Protein AF-A0A2N2FSI3-F1 (afdb_monomer_lite)

Sequence (183 aa):
MKKINFVIAFLVVFGLVVGASFSQAADLDGTWNLKVTSPMGSGTPVFKLKQAGNKLSGDYKGTFGEAPVKGSVDGNSFTMKIPQSGQWIVYTGTFAGNTMKGTIDFAGQGNGDFTGTRAAGKAEKSAVKAEKAADKAEKSEVKAEEAAVKAEKSAVKAEKAAAKKKVKKSTKKTVKKAVKKVE

Foldseek 3Di:
DDDDDDDDPDDDPPPPPPPPPPPVQQFPAAKKWKWKDDPVDIWTKMWHWDDDPQWIWTWIDIPQGIFIKTKGDDRQKIWIWTDHPNATWIWIWGDDRFKIWTKIDPRPPGIIIMIMGGPDVPVCCVVVVVVVVVVVVVVVVVVVVVVVVVVVVVVVVVVVVVVVVVVVVVVVVVVVVVVVVVD

pLDDT: mean 71.43, std 21.81, range [34.75, 96.75]

Radius of gyration: 38.62 Å; chains: 1; bounding box: 83×33×152 Å

Secondary structure (DSSP, 8-state):
-----------------------------EEEEEEEEETTEEE--EEEEEEETTEEEEEEEETTEEEEEEEEEETTEEEEEEEETTEEEEEEEEEETTEEEEEEE-TTS-EEEEEEEE--TTHHHHHHHHHHHHHHHHHHHHHHHHHHHHHHHHHHHHHHHHHHHHHHHHHHHHHHHHHTT--

Structure (mmCIF, N/CA/C/O backbone):
data_AF-A0A2N2FSI3-F1
#
_entry.id   AF-A0A2N2FSI3-F1
#
loop_
_atom_site.group_PDB
_atom_site.id
_atom_site.type_symbol
_atom_site.label_atom_id
_atom_site.label_alt_id
_atom_site.label_comp_id
_atom_site.label_asym_id
_atom_site.label_entity_id
_atom_site.label_seq_id
_atom_site.pdbx_PDB_ins_code
_atom_site.Cartn_x
_atom_site.Cartn_y
_atom_site.Cartn_z
_atom_site.occupancy
_atom_site.B_iso_or_equiv
_atom_site.auth_seq_id
_atom_site.auth_comp_id
_atom_site.auth_asym_id
_atom_site.auth_atom_id
_atom_site.pdbx_PDB_model_num
ATOM 1 N N . MET A 1 1 ? -55.822 3.163 58.819 1.00 47.25 1 MET A N 1
ATOM 2 C CA . MET A 1 1 ? -56.142 4.255 57.872 1.00 47.25 1 MET A CA 1
ATOM 3 C C . MET A 1 1 ? -55.315 5.486 58.213 1.00 47.25 1 MET A C 1
ATOM 5 O O . MET A 1 1 ? -55.519 6.023 59.292 1.00 47.25 1 MET A O 1
ATOM 9 N N . LYS A 1 2 ? -54.391 5.893 57.331 1.00 36.12 2 LYS A N 1
ATOM 10 C CA . LYS A 1 2 ? -53.897 7.273 57.137 1.00 36.12 2 LYS A CA 1
ATOM 11 C C . LYS A 1 2 ? -52.931 7.247 55.948 1.00 36.12 2 LYS A C 1
ATOM 13 O O . LYS A 1 2 ? -51.817 6.751 56.050 1.00 36.12 2 LYS A O 1
ATOM 18 N N . LYS A 1 3 ? -53.452 7.655 54.789 1.00 43.12 3 LYS A N 1
ATOM 19 C CA . LYS A 1 3 ? -52.749 7.738 53.506 1.00 43.12 3 LYS A CA 1
ATOM 20 C C . LYS A 1 3 ? -51.873 8.988 53.551 1.00 43.12 3 LYS A C 1
ATOM 22 O O . LYS A 1 3 ? -52.405 10.068 53.789 1.00 43.12 3 LYS A O 1
ATOM 27 N N . ILE A 1 4 ? -50.569 8.846 53.346 1.00 59.53 4 ILE A N 1
ATOM 28 C CA . ILE A 1 4 ? -49.658 9.983 53.193 1.00 59.53 4 ILE A CA 1
ATOM 29 C C . ILE A 1 4 ? -49.249 10.003 51.724 1.00 59.53 4 ILE A C 1
ATOM 31 O O . ILE A 1 4 ? -48.325 9.313 51.305 1.00 59.53 4 ILE A O 1
ATOM 35 N N . ASN A 1 5 ? -50.010 10.761 50.937 1.00 39.25 5 ASN A N 1
ATOM 36 C CA . ASN A 1 5 ? -49.613 11.178 49.602 1.00 39.25 5 ASN A CA 1
ATOM 37 C C . ASN A 1 5 ? -48.655 12.359 49.778 1.00 39.25 5 ASN A C 1
ATOM 39 O O . ASN A 1 5 ? -49.110 13.453 50.111 1.00 39.25 5 ASN A O 1
ATOM 43 N N . PHE A 1 6 ? -47.356 12.150 49.555 1.00 43.88 6 PHE A N 1
ATOM 44 C CA . PHE A 1 6 ? -46.414 13.252 49.388 1.00 43.88 6 PHE A CA 1
ATOM 45 C C . PHE A 1 6 ? -45.809 13.213 47.988 1.00 43.88 6 PHE A C 1
ATOM 47 O O . PHE A 1 6 ? -45.199 12.240 47.551 1.00 43.88 6 PHE A O 1
ATOM 54 N N . VAL A 1 7 ? -46.076 14.305 47.291 1.00 43.72 7 VAL A N 1
ATOM 55 C CA . VAL A 1 7 ? -45.634 14.690 45.962 1.00 43.72 7 VAL A CA 1
ATOM 56 C C . VAL A 1 7 ? -44.105 14.752 45.916 1.00 43.72 7 VAL A C 1
ATOM 58 O O . VAL A 1 7 ? -43.511 15.593 46.580 1.00 43.72 7 VAL A O 1
ATOM 61 N N . ILE A 1 8 ? -43.476 13.911 45.091 1.00 44.78 8 ILE A N 1
ATOM 62 C CA . ILE A 1 8 ? -42.146 14.161 44.506 1.00 44.78 8 ILE A CA 1
ATOM 63 C C . ILE A 1 8 ? -42.241 13.784 43.026 1.00 44.78 8 ILE A C 1
ATOM 65 O O . ILE A 1 8 ? -41.781 12.742 42.570 1.00 44.78 8 ILE A O 1
ATOM 69 N N . ALA A 1 9 ? -42.933 14.632 42.272 1.00 46.50 9 ALA A N 1
ATOM 70 C CA . ALA A 1 9 ? -42.940 14.597 40.820 1.00 46.50 9 ALA A CA 1
ATOM 71 C C . ALA A 1 9 ? -41.795 15.485 40.316 1.00 46.50 9 ALA A C 1
ATOM 73 O O . ALA A 1 9 ? -42.052 16.610 39.920 1.00 46.50 9 ALA A O 1
ATOM 74 N N . PHE A 1 10 ? -40.541 15.027 40.407 1.00 46.59 10 PHE A N 1
ATOM 75 C CA . PHE A 1 10 ? -39.398 15.617 39.687 1.00 46.59 10 PHE A CA 1
ATOM 76 C C . PHE A 1 10 ? -38.175 14.682 39.774 1.00 46.59 10 PHE A C 1
ATOM 78 O O . PHE A 1 10 ? -37.238 14.912 40.531 1.00 46.59 10 PHE A O 1
ATOM 85 N N . LEU A 1 11 ? -38.186 13.583 39.015 1.00 42.44 11 LEU A N 1
ATOM 86 C CA . LEU A 1 11 ? -36.997 12.749 38.801 1.00 42.44 11 LEU A CA 1
ATOM 87 C C . LEU A 1 11 ? -36.893 12.386 37.319 1.00 42.44 11 LEU A C 1
ATOM 89 O O . LEU A 1 11 ? -37.408 11.375 36.857 1.00 42.44 11 LEU A O 1
ATOM 93 N N . VAL A 1 12 ? -36.281 13.318 36.585 1.00 51.31 12 VAL A N 1
ATOM 94 C CA . VAL A 1 12 ? -35.337 13.101 35.480 1.00 51.31 12 VAL A CA 1
ATOM 95 C C . VAL A 1 12 ? -35.466 11.733 34.796 1.00 51.31 12 VAL A C 1
ATOM 97 O O . VAL A 1 12 ? -34.644 10.843 34.988 1.00 51.31 12 VAL A O 1
ATOM 100 N N . VAL A 1 13 ? -36.453 11.585 33.912 1.00 49.34 13 VAL A N 1
ATOM 101 C CA . VAL A 1 13 ? -36.335 10.640 32.794 1.00 49.34 13 VAL A CA 1
ATOM 102 C C . VAL A 1 13 ? -35.634 11.401 31.675 1.00 49.34 13 VAL A C 1
ATOM 104 O O . VAL A 1 13 ? -36.242 11.854 30.708 1.00 49.34 13 VAL A O 1
ATOM 107 N N . PHE A 1 14 ? -34.326 11.603 31.854 1.00 52.00 14 PHE A N 1
ATOM 108 C CA . PHE A 1 14 ? -33.420 11.923 30.756 1.00 52.00 14 PHE A CA 1
ATOM 109 C C . PHE A 1 14 ? -33.307 10.637 29.939 1.00 52.00 14 PHE A C 1
ATOM 111 O O . PHE A 1 14 ? -32.436 9.800 30.169 1.00 52.00 14 PHE A O 1
ATOM 118 N N . GLY A 1 15 ? -34.313 10.428 29.087 1.00 48.88 15 GLY A N 1
ATOM 119 C CA . GLY A 1 15 ? -34.381 9.322 28.151 1.00 48.88 15 GLY A CA 1
ATOM 120 C C . GLY A 1 15 ? -33.101 9.320 27.341 1.00 48.88 15 GLY A C 1
ATOM 121 O O . GLY A 1 15 ? -32.855 10.220 26.543 1.00 48.88 15 GLY A O 1
ATOM 122 N N . LEU A 1 16 ? -32.282 8.321 27.640 1.00 50.41 16 LEU A N 1
ATOM 123 C CA . LEU A 1 16 ? -31.029 7.974 27.011 1.00 50.41 16 LEU A CA 1
ATOM 124 C C . LEU A 1 16 ? -31.256 7.946 25.495 1.00 50.41 16 LEU A C 1
ATOM 126 O O . LEU A 1 16 ? -31.737 6.959 24.940 1.00 50.41 16 LEU A O 1
ATOM 130 N N . VAL A 1 17 ? -30.945 9.059 24.826 1.00 45.38 17 VAL A N 1
ATOM 131 C CA . VAL A 1 17 ? -30.711 9.070 23.386 1.00 45.38 17 VAL A CA 1
ATOM 132 C C . VAL A 1 17 ? -29.487 8.190 23.209 1.00 45.38 17 VAL A C 1
ATOM 134 O O . VAL A 1 17 ? -28.353 8.630 23.395 1.00 45.38 17 VAL A O 1
ATOM 137 N N . VAL A 1 18 ? -29.727 6.909 22.918 1.00 56.06 18 VAL A N 1
ATOM 138 C CA . VAL A 1 18 ? -28.730 6.041 22.305 1.00 56.06 18 VAL A CA 1
ATOM 139 C C . VAL A 1 18 ? -28.456 6.705 20.968 1.00 56.06 18 VAL A C 1
ATOM 141 O O . VAL A 1 18 ? -29.147 6.468 19.979 1.00 56.06 18 VAL A O 1
ATOM 144 N N . GLY A 1 19 ? -27.487 7.617 20.959 1.00 49.97 19 GLY A N 1
ATOM 145 C CA . GLY A 1 19 ? -26.817 8.004 19.742 1.00 49.97 19 GLY A CA 1
ATOM 146 C C . GLY A 1 19 ? -26.240 6.715 19.196 1.00 49.97 19 GLY A C 1
ATOM 147 O O . GLY A 1 19 ? -25.202 6.251 19.663 1.00 49.97 19 GLY A O 1
ATOM 148 N N . ALA A 1 20 ? -26.946 6.102 18.248 1.00 46.56 20 ALA A N 1
ATOM 149 C CA . ALA A 1 20 ? -26.313 5.233 17.289 1.00 46.56 20 ALA A CA 1
ATOM 150 C C . ALA A 1 20 ? -25.269 6.121 16.622 1.00 46.56 20 ALA A C 1
ATOM 152 O O . ALA A 1 20 ? -25.564 6.874 15.693 1.00 46.56 20 ALA A O 1
ATOM 153 N N . SER A 1 21 ? -24.057 6.104 17.172 1.00 43.19 21 SER A N 1
ATOM 154 C CA . SER A 1 21 ? -22.876 6.481 16.438 1.00 43.19 21 SER A CA 1
ATOM 155 C C . SER A 1 21 ? -22.918 5.569 15.229 1.00 43.19 21 SER A C 1
ATOM 157 O O . SER A 1 21 ? -22.522 4.406 15.300 1.00 43.19 21 SER A O 1
ATOM 159 N N . PHE A 1 22 ? -23.453 6.080 14.122 1.00 39.47 22 PHE A N 1
ATOM 160 C CA . PHE A 1 22 ? -23.021 5.659 12.811 1.00 39.47 22 PHE A CA 1
ATOM 161 C C . PHE A 1 22 ? -21.534 5.987 12.808 1.00 39.47 22 PHE A C 1
ATOM 163 O O . PHE A 1 22 ? -21.102 7.058 12.385 1.00 39.47 22 PHE A O 1
ATOM 170 N N . SER A 1 23 ? -20.752 5.078 13.392 1.00 41.88 23 SER A N 1
ATOM 171 C CA . SER A 1 23 ? -19.374 4.893 13.024 1.00 41.88 23 SER A CA 1
ATOM 172 C C . SER A 1 23 ? -19.510 4.623 11.543 1.00 41.88 23 SER A C 1
ATOM 174 O O . SER A 1 23 ? -19.946 3.542 11.146 1.00 41.88 23 SER A O 1
ATOM 176 N N . GLN A 1 24 ? -19.341 5.672 10.735 1.00 47.22 24 GLN A N 1
ATOM 177 C CA . GLN A 1 24 ? -19.065 5.509 9.326 1.00 47.22 24 GLN A CA 1
ATOM 178 C C . GLN A 1 24 ? -17.866 4.590 9.363 1.00 47.22 24 GLN A C 1
ATOM 180 O O . GLN A 1 24 ? -16.784 5.035 9.756 1.00 47.22 24 GLN A O 1
ATOM 185 N N . ALA A 1 25 ? -18.117 3.293 9.165 1.00 50.97 25 ALA A N 1
ATOM 186 C CA . ALA A 1 25 ? -17.075 2.300 9.148 1.00 50.97 25 ALA A CA 1
ATOM 187 C C . ALA A 1 25 ? -16.080 2.884 8.167 1.00 50.97 25 ALA A C 1
ATOM 189 O O . ALA A 1 25 ? -16.431 3.203 7.032 1.00 50.97 25 ALA A O 1
ATOM 190 N N . ALA A 1 26 ? -14.908 3.247 8.673 1.00 63.28 26 ALA A N 1
ATOM 191 C CA . ALA A 1 26 ? -13.904 3.772 7.794 1.00 63.28 26 ALA A CA 1
ATOM 192 C C . ALA A 1 26 ? -13.621 2.586 6.867 1.00 63.28 26 ALA A C 1
ATOM 194 O O . ALA A 1 26 ? -13.159 1.545 7.321 1.00 63.28 26 ALA A O 1
ATOM 195 N N . ASP A 1 27 ? -14.017 2.695 5.606 1.00 79.38 27 ASP A N 1
ATOM 196 C CA . ASP A 1 27 ? -13.793 1.639 4.632 1.00 79.38 27 ASP A CA 1
ATOM 197 C C . ASP A 1 27 ? -12.460 1.913 3.938 1.00 79.38 27 ASP A C 1
ATOM 199 O O . ASP A 1 27 ? -12.189 3.027 3.469 1.00 79.38 27 ASP A O 1
ATOM 203 N N . LEU A 1 28 ? -11.612 0.891 3.858 1.00 89.88 28 LEU A N 1
ATOM 204 C CA . LEU A 1 28 ? -10.311 0.965 3.193 1.00 89.88 28 LEU A CA 1
ATOM 205 C C . LEU A 1 28 ? -10.405 0.889 1.666 1.00 89.88 28 LEU A C 1
ATOM 207 O O . LEU A 1 28 ? -9.368 0.902 1.004 1.00 89.88 28 LEU A O 1
ATOM 211 N N . ASP A 1 29 ? -11.606 0.820 1.087 1.00 90.69 29 ASP A N 1
ATOM 212 C CA . ASP A 1 29 ? -11.806 0.741 -0.360 1.00 90.69 29 ASP A CA 1
ATOM 213 C C . ASP A 1 29 ? -11.057 1.841 -1.132 1.00 90.69 29 ASP A C 1
ATOM 215 O O . ASP A 1 29 ? -10.825 2.949 -0.651 1.00 90.69 29 ASP A O 1
ATOM 219 N N . GLY A 1 30 ? -10.726 1.579 -2.388 1.00 89.75 30 GLY A N 1
ATOM 220 C CA . GLY A 1 30 ? -10.158 2.564 -3.303 1.00 89.75 30 GLY A CA 1
ATOM 221 C C . GLY A 1 30 ? -8.635 2.544 -3.386 1.00 89.75 30 GLY A C 1
ATOM 222 O O . GLY A 1 30 ? -7.965 1.601 -2.969 1.00 89.75 30 GLY A O 1
ATOM 223 N N . THR A 1 31 ? -8.094 3.585 -4.014 1.00 93.31 31 THR A N 1
ATOM 224 C CA . THR A 1 31 ? -6.673 3.655 -4.362 1.00 93.31 31 THR A CA 1
ATOM 225 C C . THR A 1 31 ? -5.899 4.437 -3.311 1.00 93.31 31 THR A C 1
ATOM 227 O O . THR A 1 31 ? -6.257 5.570 -2.984 1.00 93.31 31 THR A O 1
ATOM 230 N N . TRP A 1 32 ? -4.810 3.857 -2.825 1.00 94.25 32 TRP A N 1
ATOM 231 C CA . TRP A 1 32 ? -3.957 4.411 -1.787 1.00 94.25 32 TRP A CA 1
ATOM 232 C C . TRP A 1 32 ? -2.525 4.549 -2.279 1.00 94.25 32 TRP A C 1
ATOM 234 O O . TRP A 1 32 ? -1.932 3.587 -2.763 1.00 94.25 32 TRP A O 1
ATOM 244 N N . ASN A 1 33 ? -1.966 5.743 -2.113 1.00 94.00 33 ASN A N 1
ATOM 245 C CA . ASN A 1 33 ? -0.566 6.018 -2.395 1.00 94.00 33 ASN A CA 1
ATOM 246 C C . ASN A 1 33 ? 0.191 5.996 -1.075 1.00 94.00 33 ASN A C 1
ATOM 248 O O . ASN A 1 33 ? -0.080 6.818 -0.196 1.00 94.00 33 ASN A O 1
ATOM 252 N N . LEU A 1 34 ? 1.111 5.050 -0.926 1.00 94.19 34 LEU A N 1
ATOM 253 C CA . LEU A 1 34 ? 1.925 4.911 0.271 1.00 94.19 34 LEU A CA 1
ATOM 254 C C . LEU A 1 34 ? 3.325 5.468 0.025 1.00 94.19 34 LEU A C 1
ATOM 256 O O . LEU A 1 34 ? 3.848 5.440 -1.085 1.00 94.19 34 LEU A O 1
ATOM 260 N N . LYS A 1 35 ? 3.943 5.952 1.095 1.00 93.75 35 LYS A N 1
ATOM 261 C CA . LYS A 1 35 ? 5.357 6.284 1.202 1.00 93.75 35 LYS A CA 1
ATOM 262 C C . LYS A 1 35 ? 5.954 5.381 2.266 1.00 93.75 35 LYS A C 1
ATOM 264 O O . LYS A 1 35 ? 5.549 5.457 3.425 1.00 93.75 35 LYS A O 1
ATOM 269 N N . VAL A 1 36 ? 6.897 4.549 1.853 1.00 93.56 36 VAL A N 1
ATOM 270 C CA . VAL A 1 36 ? 7.612 3.589 2.691 1.00 93.56 36 VAL A CA 1
ATOM 271 C C . VAL A 1 36 ? 9.016 4.107 2.960 1.00 93.56 36 VAL A C 1
ATOM 273 O O . VAL A 1 36 ? 9.703 4.530 2.027 1.00 93.56 36 VAL A O 1
ATOM 276 N N . THR A 1 37 ? 9.449 4.022 4.212 1.00 91.06 37 THR A N 1
ATOM 277 C CA . THR A 1 37 ? 10.807 4.345 4.648 1.00 91.06 37 THR A CA 1
ATOM 278 C C . THR A 1 37 ? 11.343 3.180 5.468 1.00 91.06 37 THR A C 1
ATOM 280 O O . THR A 1 37 ? 10.723 2.762 6.440 1.00 91.06 37 THR A O 1
ATOM 283 N N . SER A 1 38 ? 12.501 2.653 5.088 1.00 90.62 38 SER A N 1
ATOM 284 C CA . SER A 1 38 ? 13.196 1.597 5.820 1.00 90.62 38 SER A CA 1
ATOM 285 C C . SER A 1 38 ? 14.707 1.839 5.778 1.00 90.62 38 SER A C 1
ATOM 287 O O . SER A 1 38 ? 15.179 2.558 4.890 1.00 90.62 38 SER A O 1
ATOM 289 N N . PRO A 1 39 ? 15.494 1.209 6.666 1.00 87.81 39 PRO A N 1
ATOM 290 C CA . PRO A 1 39 ? 16.955 1.269 6.596 1.00 87.81 39 PRO A CA 1
ATOM 291 C C . PRO A 1 39 ? 17.528 0.755 5.266 1.00 87.81 39 PRO A C 1
ATOM 293 O O . PRO A 1 39 ? 18.611 1.164 4.864 1.00 87.81 39 PRO A O 1
ATOM 296 N N . MET A 1 40 ? 16.797 -0.119 4.565 1.00 85.69 40 MET A N 1
ATOM 297 C CA . MET A 1 40 ? 17.201 -0.683 3.271 1.00 85.69 40 MET A CA 1
ATOM 298 C C . MET A 1 40 ? 16.856 0.215 2.076 1.00 85.69 40 MET A C 1
ATOM 300 O O . MET A 1 40 ? 17.274 -0.066 0.955 1.00 85.69 40 MET A O 1
ATOM 304 N N . GLY A 1 41 ? 16.082 1.282 2.290 1.00 86.81 41 GLY A N 1
ATOM 305 C CA . GLY A 1 41 ? 15.644 2.185 1.234 1.00 86.81 41 GLY A CA 1
ATOM 306 C C . GLY A 1 41 ? 14.224 2.707 1.434 1.00 86.81 41 GLY A C 1
ATOM 307 O O . GLY A 1 41 ? 13.518 2.358 2.385 1.00 86.81 41 GLY A O 1
ATOM 308 N N . SER A 1 42 ? 13.799 3.560 0.506 1.00 89.94 42 SER A N 1
ATOM 309 C CA . SER A 1 42 ? 12.455 4.140 0.482 1.00 89.94 42 SER A CA 1
ATOM 310 C C . SER A 1 42 ? 11.724 3.790 -0.811 1.00 89.94 42 SER A C 1
ATOM 312 O O . SER A 1 42 ? 12.348 3.485 -1.828 1.00 89.94 42 SER A O 1
ATOM 314 N N . GLY A 1 43 ? 10.394 3.815 -0.772 1.00 88.81 43 GLY A N 1
ATOM 315 C CA . GLY A 1 43 ? 9.555 3.469 -1.916 1.00 88.81 43 GLY A CA 1
ATOM 316 C C . GLY A 1 43 ? 8.198 4.161 -1.876 1.00 88.81 43 GLY A C 1
ATOM 317 O O . GLY A 1 43 ? 7.766 4.650 -0.833 1.00 88.81 43 GLY A O 1
ATOM 318 N N . THR A 1 44 ? 7.520 4.201 -3.024 1.00 93.25 44 THR A N 1
ATOM 319 C CA . THR A 1 44 ? 6.188 4.814 -3.164 1.00 93.25 44 THR A CA 1
ATOM 320 C C . THR A 1 44 ? 5.169 3.854 -3.794 1.00 93.25 44 THR A C 1
ATOM 322 O O . THR A 1 44 ? 4.749 4.050 -4.933 1.00 93.25 44 THR A O 1
ATOM 325 N N . PRO A 1 45 ? 4.801 2.759 -3.102 1.00 93.56 45 PRO A N 1
ATOM 326 C CA . PRO A 1 45 ? 3.862 1.790 -3.649 1.00 93.56 45 PRO A CA 1
ATOM 327 C C . PRO A 1 45 ? 2.425 2.321 -3.707 1.00 93.56 45 PRO A C 1
ATOM 329 O O . PRO A 1 45 ? 1.990 3.108 -2.862 1.00 93.56 45 PRO A O 1
ATOM 332 N N . VAL A 1 46 ? 1.670 1.821 -4.682 1.00 94.69 46 VAL A N 1
ATOM 333 C CA . VAL A 1 46 ? 0.245 2.101 -4.872 1.00 94.69 46 VAL A CA 1
ATOM 334 C C . VAL A 1 46 ? -0.556 0.831 -4.606 1.00 94.69 46 VAL A C 1
ATOM 336 O O . VAL A 1 46 ? -0.223 -0.243 -5.108 1.00 94.69 46 VAL A O 1
ATOM 339 N N . PHE A 1 47 ? -1.631 0.966 -3.836 1.00 94.44 47 PHE A N 1
ATOM 340 C CA . PHE A 1 47 ? -2.538 -0.120 -3.486 1.00 94.44 47 PHE A CA 1
ATOM 341 C C . PHE A 1 47 ? -3.946 0.174 -3.993 1.00 94.44 47 PHE A C 1
ATOM 343 O O . PHE A 1 47 ? -4.486 1.244 -3.719 1.00 94.44 47 PHE A O 1
ATOM 350 N N . LYS A 1 48 ? -4.565 -0.777 -4.691 1.00 94.81 48 LYS A N 1
ATOM 351 C CA . LYS A 1 48 ? -5.992 -0.733 -5.044 1.00 94.81 48 LYS A CA 1
ATOM 352 C C . LYS A 1 48 ? -6.729 -1.706 -4.143 1.00 94.81 48 LYS A C 1
ATOM 354 O O . LYS A 1 48 ? -6.619 -2.910 -4.339 1.00 94.81 48 LYS A O 1
ATOM 359 N N . LEU A 1 49 ? -7.423 -1.197 -3.134 1.00 94.62 49 LEU A N 1
ATOM 360 C CA . LEU A 1 49 ? -8.024 -2.004 -2.079 1.00 94.62 49 LEU A CA 1
ATOM 361 C C . LEU A 1 49 ? -9.536 -2.094 -2.227 1.00 94.62 49 LEU A C 1
ATOM 363 O O . LEU A 1 49 ? -10.199 -1.176 -2.712 1.00 94.62 49 LEU A O 1
ATOM 367 N N . LYS A 1 50 ? -10.074 -3.220 -1.776 1.00 92.00 50 LYS A N 1
ATOM 368 C CA . LYS A 1 50 ? -11.496 -3.505 -1.702 1.00 92.00 50 LYS A CA 1
ATOM 369 C C . LYS A 1 50 ? -11.800 -4.232 -0.402 1.00 92.00 50 LYS A C 1
ATOM 371 O O . LYS A 1 50 ? -11.225 -5.295 -0.140 1.00 92.00 50 LYS A O 1
ATOM 376 N N . GLN A 1 51 ? -12.685 -3.662 0.407 1.00 91.50 51 GLN A N 1
ATOM 377 C CA . GLN A 1 51 ? -13.073 -4.235 1.687 1.00 91.50 51 GLN A CA 1
ATOM 378 C C . GLN A 1 51 ? -14.429 -4.939 1.563 1.00 91.50 51 GLN A C 1
ATOM 380 O O . GLN A 1 51 ? -15.362 -4.454 0.927 1.00 91.50 51 GLN A O 1
ATOM 385 N N . ALA A 1 52 ? -14.524 -6.127 2.152 1.00 89.19 52 ALA A N 1
ATOM 386 C CA . ALA A 1 52 ? -15.747 -6.914 2.248 1.00 89.19 52 ALA A CA 1
ATOM 387 C C . ALA A 1 52 ? -15.918 -7.367 3.704 1.00 89.19 52 ALA A C 1
ATOM 389 O O . ALA A 1 52 ? -15.390 -8.404 4.119 1.00 89.19 52 ALA A O 1
ATOM 390 N N . GLY A 1 53 ? -16.610 -6.547 4.499 1.00 87.88 53 GLY A N 1
ATOM 391 C CA . GLY A 1 53 ? -16.688 -6.722 5.951 1.00 87.88 53 GLY A CA 1
ATOM 392 C C . GLY A 1 53 ? -15.297 -6.626 6.580 1.00 87.88 53 GLY A C 1
ATOM 393 O O . GLY A 1 53 ? -14.615 -5.615 6.434 1.00 87.88 53 GLY A O 1
ATOM 394 N N . ASN A 1 54 ? -14.852 -7.700 7.236 1.00 90.12 54 ASN A N 1
ATOM 395 C CA . ASN A 1 54 ? -13.516 -7.791 7.836 1.00 90.12 54 ASN A CA 1
ATOM 396 C C . ASN A 1 54 ? -12.430 -8.269 6.867 1.00 90.12 54 ASN A C 1
ATOM 398 O O . ASN A 1 54 ? -11.262 -8.287 7.237 1.00 90.12 54 ASN A O 1
ATOM 402 N N . LYS A 1 55 ? -12.770 -8.699 5.648 1.00 92.38 55 LYS A N 1
ATOM 403 C CA . LYS A 1 55 ? -11.778 -9.159 4.668 1.00 92.38 55 LYS A CA 1
ATOM 404 C C . LYS A 1 55 ? -11.333 -7.992 3.797 1.00 92.38 55 LYS A C 1
ATOM 406 O O . LYS A 1 55 ? -12.164 -7.257 3.269 1.00 92.38 55 LYS A O 1
ATOM 411 N N . LEU A 1 56 ? -10.026 -7.874 3.594 1.00 93.69 56 LEU A N 1
ATOM 412 C CA . LEU A 1 56 ? -9.427 -6.902 2.686 1.00 93.69 56 LEU A CA 1
ATOM 413 C C . LEU A 1 56 ? -8.770 -7.646 1.527 1.00 93.69 56 LEU A C 1
ATOM 415 O O . LEU A 1 56 ? -8.066 -8.640 1.719 1.00 93.69 56 LEU A O 1
ATOM 419 N N . SER A 1 57 ? -9.020 -7.198 0.309 1.00 94.62 57 SER A N 1
ATOM 420 C CA . SER A 1 57 ? -8.394 -7.728 -0.903 1.00 94.62 57 SER A CA 1
ATOM 421 C C . SER A 1 57 ? -7.972 -6.575 -1.795 1.00 94.62 57 SER A C 1
ATOM 423 O O . SER A 1 57 ? -8.470 -5.461 -1.643 1.00 94.62 57 SER A O 1
ATOM 425 N N . GLY A 1 58 ? -7.043 -6.815 -2.708 1.00 94.12 58 GLY A N 1
ATOM 426 C CA . GLY A 1 58 ? -6.608 -5.767 -3.613 1.00 94.12 58 GLY A CA 1
ATOM 427 C C . GLY A 1 58 ? -5.377 -6.127 -4.415 1.00 94.12 58 GLY A C 1
ATOM 428 O O . GLY A 1 58 ? -4.924 -7.270 -4.393 1.00 94.12 58 GLY A O 1
ATOM 429 N N . ASP A 1 59 ? -4.821 -5.110 -5.055 1.00 94.50 59 ASP A N 1
ATOM 430 C CA . ASP A 1 59 ? -3.622 -5.207 -5.875 1.00 94.50 59 ASP A CA 1
ATOM 431 C C . ASP A 1 59 ? -2.558 -4.240 -5.364 1.00 94.50 59 ASP A C 1
ATOM 433 O O . ASP A 1 59 ? -2.845 -3.090 -5.013 1.00 94.50 59 ASP A O 1
ATOM 437 N N . TYR A 1 60 ? -1.323 -4.722 -5.334 1.00 94.44 60 TYR A N 1
ATOM 438 C CA . TYR A 1 60 ? -0.122 -3.958 -5.037 1.00 94.44 60 TYR A CA 1
ATOM 439 C C . TYR A 1 60 ? 0.633 -3.674 -6.330 1.00 94.44 60 TYR A C 1
ATOM 441 O O . TYR A 1 60 ? 0.824 -4.583 -7.137 1.00 94.44 60 TYR A O 1
ATOM 449 N N . LYS A 1 61 ? 1.123 -2.442 -6.479 1.00 93.50 61 LYS A N 1
ATOM 450 C CA . LYS A 1 61 ? 2.096 -2.046 -7.501 1.00 93.50 61 LYS A CA 1
ATOM 451 C C . LYS A 1 61 ? 3.200 -1.225 -6.847 1.00 93.50 61 LYS A C 1
ATOM 453 O O . LYS A 1 61 ? 2.932 -0.185 -6.245 1.00 93.50 61 LYS A O 1
ATOM 458 N N . GLY A 1 62 ? 4.443 -1.671 -6.958 1.00 90.75 62 GLY A N 1
ATOM 459 C CA . GLY A 1 62 ? 5.581 -0.949 -6.395 1.00 90.75 62 GLY A CA 1
ATOM 460 C C . GLY A 1 62 ? 6.919 -1.537 -6.813 1.00 90.75 62 GLY A C 1
ATOM 461 O O . GLY A 1 62 ? 7.021 -2.222 -7.825 1.00 90.75 62 GLY A O 1
ATOM 462 N N . THR A 1 63 ? 7.957 -1.271 -6.020 1.00 86.50 63 THR A N 1
ATOM 463 C CA . THR A 1 63 ? 9.337 -1.688 -6.315 1.00 86.50 63 THR A CA 1
ATOM 464 C C . THR A 1 63 ? 9.491 -3.204 -6.472 1.00 86.50 63 THR A C 1
ATOM 466 O O . THR A 1 63 ? 10.355 -3.653 -7.214 1.00 86.50 63 THR A O 1
ATOM 469 N N . PHE A 1 64 ? 8.637 -3.997 -5.819 1.00 83.94 64 PHE A N 1
ATOM 470 C CA . PHE A 1 64 ? 8.647 -5.461 -5.920 1.00 83.94 64 PHE A CA 1
ATOM 471 C C . PHE A 1 64 ? 7.812 -6.009 -7.093 1.00 83.94 64 PHE A C 1
ATOM 473 O O . PHE A 1 64 ? 7.593 -7.214 -7.174 1.00 83.94 64 PHE A O 1
ATOM 480 N N . GLY A 1 65 ? 7.335 -5.141 -7.991 1.00 89.25 65 GLY A N 1
ATOM 481 C CA . GLY A 1 65 ? 6.455 -5.496 -9.103 1.00 89.25 65 GLY A CA 1
ATOM 482 C C . GLY A 1 65 ? 4.973 -5.378 -8.746 1.00 89.25 65 GLY A C 1
ATOM 483 O O . GLY A 1 65 ? 4.580 -4.532 -7.937 1.00 89.25 65 GLY A O 1
ATOM 484 N N . GLU A 1 66 ? 4.155 -6.220 -9.379 1.00 92.38 66 GLU A N 1
ATOM 485 C CA . GLU A 1 66 ? 2.711 -6.302 -9.153 1.00 92.38 66 GLU A CA 1
ATOM 486 C C . GLU A 1 66 ? 2.344 -7.619 -8.467 1.00 92.38 66 GLU A C 1
ATOM 488 O O . GLU A 1 66 ? 2.823 -8.687 -8.853 1.00 92.38 66 GLU A O 1
ATOM 493 N N . ALA A 1 67 ? 1.508 -7.549 -7.430 1.00 93.75 67 ALA A N 1
ATOM 494 C CA . ALA A 1 67 ? 1.124 -8.722 -6.650 1.00 93.75 67 ALA A CA 1
ATOM 495 C C . ALA A 1 67 ? -0.272 -8.571 -6.026 1.00 93.75 67 ALA A C 1
ATOM 497 O O . ALA A 1 67 ? -0.665 -7.463 -5.650 1.00 93.75 67 ALA A O 1
ATOM 498 N N . PRO A 1 68 ? -1.016 -9.676 -5.845 1.00 95.88 68 PRO A N 1
ATOM 499 C CA . PRO A 1 68 ? -2.286 -9.636 -5.142 1.00 95.88 68 PRO A CA 1
ATOM 500 C C . PRO A 1 68 ? -2.060 -9.435 -3.643 1.00 95.88 68 PRO A C 1
ATOM 502 O O . PRO A 1 68 ? -1.158 -10.022 -3.037 1.00 95.88 68 PRO A O 1
ATOM 505 N N . VAL A 1 69 ? -2.948 -8.668 -3.026 1.00 95.69 69 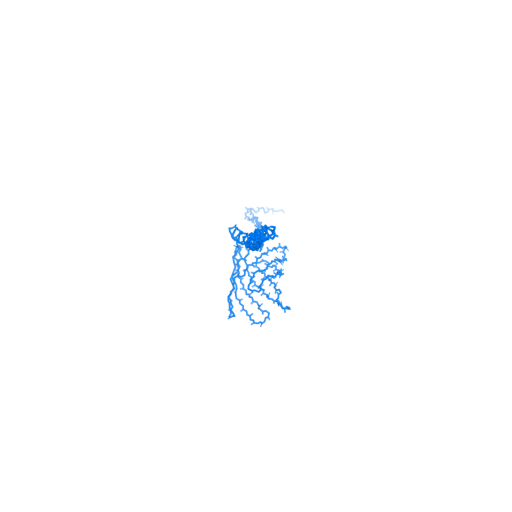VAL A N 1
ATOM 506 C CA . VAL A 1 69 ? -2.940 -8.391 -1.594 1.00 95.69 69 VAL A CA 1
ATOM 507 C C . VAL A 1 69 ? -4.069 -9.143 -0.913 1.00 95.69 69 VAL A C 1
ATOM 509 O O . VAL A 1 69 ? -5.221 -9.113 -1.352 1.00 95.69 69 VAL A O 1
ATOM 512 N N . LYS A 1 70 ? -3.743 -9.798 0.201 1.00 95.31 70 LYS A N 1
ATOM 513 C CA . LYS A 1 70 ? -4.728 -10.387 1.113 1.00 95.31 70 LYS A CA 1
ATOM 514 C C . LYS A 1 70 ? -4.606 -9.746 2.479 1.00 95.31 70 LYS A C 1
ATOM 516 O O . LYS A 1 70 ? -3.500 -9.616 2.992 1.00 95.31 70 LYS A O 1
ATOM 521 N N . GLY A 1 71 ? -5.723 -9.392 3.092 1.00 94.50 71 GLY A N 1
ATOM 522 C CA . GLY A 1 71 ? -5.707 -8.747 4.392 1.00 94.50 71 GLY A CA 1
ATOM 523 C C . GLY A 1 71 ? -6.980 -8.921 5.201 1.00 94.50 71 GLY A C 1
ATOM 524 O O . GLY A 1 71 ? -7.935 -9.582 4.784 1.00 94.50 71 GLY A O 1
ATOM 525 N N . SER A 1 72 ? -6.963 -8.306 6.374 1.00 93.75 72 SER A N 1
ATOM 526 C CA . SER A 1 72 ? -8.073 -8.256 7.316 1.00 93.75 72 SER A CA 1
ATOM 527 C C . SER A 1 72 ? -8.171 -6.864 7.929 1.00 93.75 72 SER A C 1
ATOM 529 O O . SER A 1 72 ? -7.148 -6.199 8.104 1.00 93.75 72 SER A O 1
ATO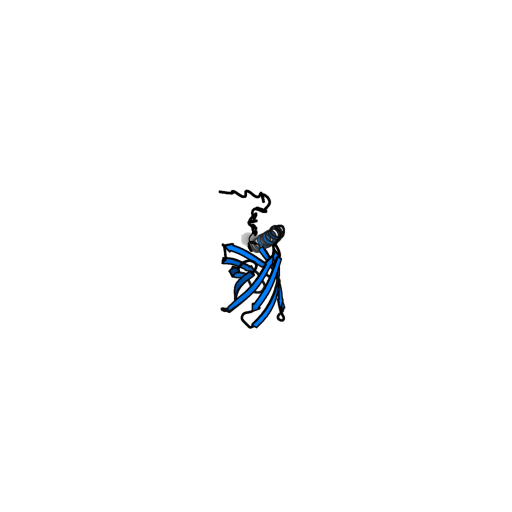M 531 N N . VAL A 1 73 ? -9.389 -6.451 8.265 1.00 93.75 73 VAL A N 1
ATOM 532 C CA . VAL A 1 73 ? -9.698 -5.189 8.944 1.00 93.75 73 VAL A CA 1
ATOM 533 C C . VAL A 1 73 ? -10.375 -5.495 10.273 1.00 93.75 73 VAL A C 1
ATOM 535 O O . VAL A 1 73 ? -11.293 -6.319 10.336 1.00 93.75 73 VAL A O 1
ATOM 538 N N . ASP A 1 74 ? -9.906 -4.826 11.319 1.00 90.88 74 ASP A N 1
ATOM 539 C CA . ASP A 1 74 ? -10.431 -4.906 12.676 1.00 90.88 74 ASP A CA 1
ATOM 540 C C . ASP A 1 74 ? -10.593 -3.482 13.227 1.00 90.88 74 ASP A C 1
ATOM 542 O O . ASP A 1 74 ? -9.628 -2.817 13.611 1.00 90.88 74 ASP A O 1
ATOM 546 N N . GLY A 1 75 ? -11.821 -2.959 13.155 1.00 88.06 75 GLY A N 1
ATOM 547 C CA . GLY A 1 75 ? -12.119 -1.564 13.483 1.00 88.06 75 GLY A CA 1
ATOM 548 C C . GLY A 1 75 ? -11.308 -0.581 12.631 1.00 88.06 75 GLY A C 1
ATOM 549 O O . GLY A 1 75 ? -11.483 -0.508 11.418 1.00 88.06 75 GLY A O 1
ATOM 550 N N . ASN A 1 76 ? -10.413 0.175 13.274 1.00 89.75 76 ASN A N 1
ATOM 551 C CA . ASN A 1 76 ? -9.514 1.144 12.631 1.00 89.75 76 ASN A CA 1
ATOM 552 C C . ASN A 1 76 ? -8.112 0.589 12.341 1.00 89.75 76 ASN A C 1
ATOM 554 O O . ASN A 1 76 ? -7.233 1.342 11.911 1.00 89.75 76 ASN A O 1
ATOM 558 N N . SER A 1 77 ? -7.892 -0.699 12.594 1.00 92.50 77 SER A N 1
ATOM 559 C CA . SER A 1 77 ? -6.635 -1.400 12.349 1.00 92.50 77 SER A CA 1
ATOM 560 C C . SER A 1 77 ? -6.777 -2.340 11.160 1.00 92.50 77 SER A C 1
ATOM 562 O O . SER A 1 77 ? -7.855 -2.868 10.882 1.00 92.50 77 SER A O 1
ATOM 564 N N . PHE A 1 78 ? -5.681 -2.582 10.452 1.00 94.62 78 PHE A N 1
ATOM 565 C CA . PHE A 1 78 ? -5.657 -3.533 9.350 1.00 94.62 78 PHE A CA 1
ATOM 566 C C . PHE A 1 78 ? -4.330 -4.279 9.276 1.00 94.62 78 PHE A C 1
ATOM 568 O O . PHE A 1 78 ? -3.283 -3.800 9.723 1.00 94.62 78 PHE A O 1
ATOM 575 N N . THR A 1 79 ? -4.382 -5.448 8.646 1.00 96.19 79 THR A N 1
ATOM 576 C CA . THR A 1 79 ? -3.205 -6.233 8.282 1.00 96.19 79 THR A CA 1
ATOM 577 C C . THR A 1 79 ? -3.316 -6.653 6.829 1.00 96.19 79 THR A C 1
ATOM 579 O O . THR A 1 79 ? -4.345 -7.182 6.416 1.00 96.19 79 THR A O 1
ATOM 582 N N . MET A 1 80 ? -2.258 -6.458 6.053 1.00 95.38 80 MET A N 1
ATOM 583 C CA . MET A 1 80 ? -2.170 -6.842 4.646 1.00 95.38 80 MET A CA 1
ATOM 584 C C . MET A 1 80 ? -0.914 -7.672 4.414 1.00 95.38 80 MET A C 1
ATOM 586 O O . MET A 1 80 ? 0.118 -7.437 5.032 1.00 95.38 80 MET A O 1
ATOM 590 N N . LYS A 1 81 ? -1.001 -8.652 3.522 1.00 95.50 81 LYS A N 1
ATOM 591 C CA . LYS A 1 81 ? 0.080 -9.572 3.183 1.00 95.50 81 LYS A CA 1
ATOM 592 C C . LYS A 1 81 ? 0.284 -9.586 1.679 1.00 95.50 81 LYS A C 1
ATOM 594 O O . LYS A 1 81 ? -0.683 -9.744 0.926 1.00 95.50 81 LYS A O 1
ATOM 599 N N . ILE A 1 82 ? 1.541 -9.449 1.273 1.00 94.62 82 ILE A N 1
ATOM 600 C CA . ILE A 1 82 ? 1.975 -9.461 -0.124 1.00 94.62 82 ILE A CA 1
ATOM 601 C C . ILE A 1 82 ? 2.946 -10.630 -0.308 1.00 94.62 82 ILE A C 1
ATOM 603 O O . ILE A 1 82 ? 3.905 -10.731 0.462 1.00 94.62 82 ILE A O 1
ATOM 607 N N . PRO A 1 83 ? 2.714 -11.528 -1.278 1.00 93.00 83 PRO A N 1
ATOM 608 C CA . PRO A 1 83 ? 3.632 -12.625 -1.542 1.00 93.00 83 PRO A CA 1
ATOM 609 C C . PRO A 1 83 ? 4.906 -12.108 -2.222 1.00 93.00 83 PRO A C 1
ATOM 611 O O . PRO A 1 83 ? 4.829 -11.372 -3.204 1.00 93.00 83 PRO A O 1
ATOM 614 N N . GLN A 1 84 ? 6.074 -12.529 -1.739 1.00 89.00 84 GLN A N 1
ATOM 615 C CA . GLN A 1 84 ? 7.370 -12.200 -2.334 1.00 89.00 84 GLN A CA 1
ATOM 616 C C . GLN A 1 84 ? 8.301 -13.414 -2.233 1.00 89.00 84 GLN A C 1
ATOM 618 O O . GLN A 1 84 ? 8.657 -13.834 -1.139 1.00 89.00 84 GLN A O 1
ATOM 623 N N . SER A 1 85 ? 8.641 -14.025 -3.375 1.00 85.44 85 SER A N 1
ATOM 624 C CA . SER A 1 85 ? 9.536 -15.198 -3.478 1.00 85.44 85 SER A CA 1
ATOM 625 C C . SER A 1 85 ? 9.287 -16.306 -2.437 1.00 85.44 85 SER A C 1
ATOM 627 O O . SER A 1 85 ? 10.220 -16.862 -1.865 1.00 85.44 85 SER A O 1
ATOM 629 N N . GLY A 1 86 ? 8.017 -16.633 -2.175 1.00 85.44 86 GLY A N 1
ATOM 630 C CA . GLY A 1 86 ? 7.626 -17.683 -1.224 1.00 85.44 86 GLY A CA 1
ATOM 631 C C . GLY A 1 86 ? 7.527 -17.238 0.241 1.00 85.44 86 GLY A C 1
ATOM 632 O O . GLY A 1 86 ? 7.165 -18.053 1.085 1.00 85.44 86 GLY A O 1
ATOM 633 N N . GLN A 1 87 ? 7.798 -15.969 0.544 1.00 91.88 87 GLN A N 1
ATOM 634 C CA . GLN A 1 87 ? 7.586 -15.342 1.850 1.00 91.88 87 GLN A CA 1
ATOM 635 C C . GLN A 1 87 ? 6.457 -14.300 1.788 1.00 91.88 87 GLN A C 1
ATOM 637 O O . GLN A 1 87 ? 5.951 -13.972 0.711 1.00 91.88 87 GLN A O 1
ATOM 642 N N . TRP A 1 88 ? 6.047 -13.782 2.950 1.00 92.75 88 TRP A N 1
ATOM 643 C CA . TRP A 1 88 ? 5.000 -12.765 3.060 1.00 92.75 88 TRP A CA 1
ATOM 644 C C . TRP A 1 88 ? 5.557 -11.480 3.652 1.00 92.75 88 TRP A C 1
ATOM 646 O O . TRP A 1 88 ? 5.991 -11.4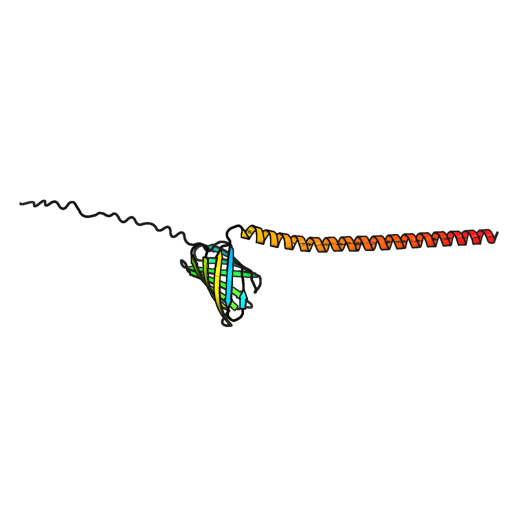68 4.800 1.00 92.75 88 TRP A O 1
ATOM 656 N N . ILE A 1 89 ? 5.463 -10.391 2.895 1.00 93.69 89 ILE A N 1
ATOM 657 C CA . ILE A 1 89 ? 5.667 -9.048 3.435 1.00 93.69 89 ILE A CA 1
ATOM 658 C C . ILE A 1 89 ? 4.365 -8.635 4.115 1.00 93.69 89 ILE A C 1
ATOM 660 O O . ILE A 1 89 ? 3.302 -8.659 3.482 1.00 93.69 89 ILE A O 1
ATOM 664 N N . VAL A 1 90 ? 4.437 -8.277 5.395 1.00 95.88 90 VAL A N 1
ATOM 665 C CA . VAL A 1 90 ? 3.263 -7.961 6.213 1.00 95.88 90 VAL A CA 1
ATOM 666 C C . VAL A 1 90 ? 3.218 -6.466 6.492 1.00 95.88 90 VAL A C 1
ATOM 668 O O . VAL A 1 90 ? 4.163 -5.900 7.024 1.00 95.88 90 VAL A O 1
ATOM 671 N N . TYR A 1 91 ? 2.106 -5.829 6.154 1.00 96.00 91 TYR A N 1
ATOM 672 C CA . TYR A 1 91 ? 1.809 -4.442 6.486 1.00 96.00 91 TYR A CA 1
ATOM 673 C C . TYR A 1 91 ? 0.790 -4.438 7.615 1.00 96.00 91 TYR A C 1
ATOM 675 O O . TYR A 1 91 ? -0.284 -5.025 7.468 1.00 96.00 91 TYR A O 1
ATOM 683 N N . THR A 1 92 ? 1.097 -3.748 8.703 1.00 96.69 92 THR A N 1
ATOM 684 C CA . THR A 1 92 ? 0.184 -3.569 9.834 1.00 96.69 92 THR A CA 1
ATOM 685 C C . THR A 1 92 ? 0.053 -2.089 10.110 1.00 96.69 92 THR A C 1
ATOM 687 O O . THR A 1 92 ? 1.056 -1.390 10.236 1.00 96.69 92 THR A O 1
ATOM 690 N N . GLY A 1 93 ? -1.170 -1.585 10.201 1.00 95.19 93 GLY A N 1
ATOM 691 C CA . GLY A 1 93 ? -1.371 -0.158 10.389 1.00 95.19 93 GLY A CA 1
ATOM 692 C C . GLY A 1 93 ? -2.746 0.203 10.901 1.00 95.19 93 GLY A C 1
ATOM 693 O O . GLY A 1 93 ? -3.611 -0.649 11.105 1.00 95.19 93 GLY A O 1
ATOM 694 N N . THR A 1 94 ? -2.924 1.503 11.091 1.00 93.62 94 THR A N 1
ATOM 695 C CA . THR A 1 94 ? -4.207 2.114 11.406 1.00 93.62 94 THR A CA 1
ATOM 696 C C . THR A 1 94 ? -4.547 3.183 10.386 1.00 93.62 94 THR A C 1
ATOM 698 O O . THR A 1 94 ? -3.668 3.755 9.728 1.00 93.62 94 THR A O 1
ATOM 701 N N . PHE A 1 95 ? -5.838 3.445 10.229 1.00 91.12 95 PHE A N 1
ATOM 702 C CA . PHE A 1 95 ? -6.333 4.394 9.244 1.00 91.12 95 PHE A CA 1
ATOM 703 C C . PHE A 1 95 ? -7.466 5.251 9.805 1.00 91.12 95 PHE A C 1
ATOM 705 O O . PHE A 1 95 ? -8.240 4.832 10.672 1.00 91.12 95 PHE A O 1
ATOM 712 N N . ALA A 1 96 ? -7.529 6.482 9.309 1.00 86.12 96 ALA A N 1
ATOM 713 C CA . ALA A 1 96 ? -8.508 7.480 9.702 1.00 86.12 96 ALA A CA 1
ATOM 714 C C . ALA A 1 96 ? -8.892 8.317 8.477 1.00 86.12 96 ALA A C 1
ATOM 716 O O . ALA A 1 96 ? -8.092 9.090 7.946 1.00 86.12 96 ALA A O 1
ATOM 717 N N . GLY A 1 97 ? -10.130 8.155 8.007 1.00 85.25 97 GLY A N 1
ATOM 718 C CA . GLY A 1 97 ? -10.626 8.848 6.820 1.00 85.25 97 GLY A CA 1
ATOM 719 C C . GLY A 1 97 ? -9.778 8.545 5.582 1.00 85.25 97 GLY A C 1
ATOM 720 O O . GLY A 1 97 ? -9.793 7.431 5.071 1.00 85.25 97 GLY A O 1
ATOM 721 N N . ASN A 1 98 ? -9.033 9.544 5.103 1.00 88.31 98 ASN A N 1
ATOM 722 C CA . ASN A 1 98 ? -8.226 9.453 3.880 1.00 88.31 98 ASN A CA 1
ATOM 723 C C . ASN A 1 98 ? -6.724 9.271 4.139 1.00 88.31 98 ASN A C 1
ATOM 725 O O . ASN A 1 98 ? -5.928 9.429 3.210 1.00 88.31 98 ASN A O 1
ATOM 729 N N . THR A 1 99 ? -6.320 8.975 5.375 1.00 89.50 99 THR A N 1
ATOM 730 C CA . THR A 1 99 ? -4.915 8.756 5.732 1.00 89.50 99 THR A CA 1
ATOM 731 C C . THR A 1 99 ? -4.728 7.427 6.456 1.00 89.50 99 THR A C 1
ATOM 733 O O . THR A 1 99 ? -5.614 6.947 7.165 1.00 89.50 99 THR A O 1
ATOM 736 N N . MET A 1 100 ? -3.559 6.822 6.268 1.00 93.12 100 MET A N 1
ATOM 737 C CA . MET A 1 100 ? -3.136 5.627 6.991 1.00 93.12 100 MET A CA 1
ATOM 738 C C . MET A 1 100 ? -1.668 5.727 7.391 1.00 93.12 100 MET A C 1
ATOM 740 O O . MET A 1 100 ? -0.881 6.434 6.753 1.00 93.12 100 MET A O 1
ATOM 744 N N . LYS A 1 101 ? -1.291 4.998 8.434 1.00 95.25 101 LYS A N 1
ATOM 745 C CA . LYS A 1 101 ? 0.101 4.849 8.859 1.00 95.25 101 LYS A CA 1
ATOM 746 C C . LYS A 1 101 ? 0.311 3.496 9.512 1.00 95.25 101 LYS A C 1
ATOM 748 O O . LYS A 1 101 ? -0.621 2.934 10.089 1.00 95.25 101 LYS A O 1
ATOM 753 N N .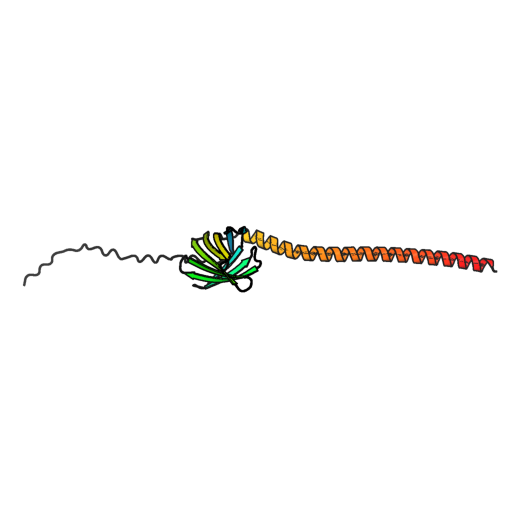 GLY A 1 102 ? 1.533 3.002 9.468 1.00 96.25 102 GLY A N 1
ATOM 754 C CA . GLY A 1 102 ? 1.845 1.719 10.065 1.00 96.25 102 GLY A CA 1
ATOM 755 C C . GLY A 1 102 ? 3.272 1.287 9.817 1.00 96.25 102 GLY A C 1
ATOM 756 O O . GLY A 1 102 ? 4.125 2.087 9.433 1.00 96.25 102 GLY A O 1
ATOM 757 N N . THR A 1 103 ? 3.489 -0.001 10.019 1.00 96.75 103 THR A N 1
ATOM 758 C CA . THR A 1 103 ? 4.791 -0.651 9.976 1.00 96.75 103 THR A CA 1
ATOM 759 C C . THR A 1 103 ? 4.744 -1.829 9.008 1.00 96.75 103 THR A C 1
ATOM 761 O O . THR A 1 103 ? 3.692 -2.432 8.771 1.00 96.75 103 THR A O 1
ATOM 764 N N . ILE A 1 104 ? 5.893 -2.149 8.432 1.00 95.69 104 ILE A N 1
ATOM 765 C CA . ILE A 1 104 ? 6.107 -3.239 7.489 1.00 95.69 104 ILE A CA 1
ATOM 766 C C . ILE A 1 104 ? 7.074 -4.229 8.124 1.00 95.69 104 ILE A C 1
ATOM 768 O O . ILE A 1 104 ? 8.090 -3.827 8.690 1.00 95.69 104 ILE A O 1
ATOM 772 N N . ASP A 1 105 ? 6.770 -5.511 7.996 1.00 95.00 105 ASP A N 1
ATOM 773 C CA . ASP A 1 105 ? 7.698 -6.611 8.217 1.00 95.00 105 ASP A CA 1
ATOM 774 C C . ASP A 1 105 ? 8.104 -7.191 6.860 1.00 95.00 105 ASP A C 1
ATOM 776 O O . ASP A 1 105 ? 7.263 -7.710 6.115 1.00 95.00 105 ASP A O 1
ATOM 780 N N . PHE A 1 106 ? 9.388 -7.079 6.521 1.00 92.00 106 PHE A N 1
ATOM 781 C CA . PHE A 1 106 ? 9.956 -7.607 5.279 1.00 92.00 106 PHE A CA 1
ATOM 782 C C . PHE A 1 106 ? 10.345 -9.084 5.426 1.00 92.00 106 PHE A C 1
ATOM 784 O O . PHE A 1 106 ? 11.473 -9.467 5.122 1.00 92.00 106 PHE A O 1
ATOM 791 N N . ALA A 1 107 ? 9.423 -9.907 5.930 1.00 91.06 107 ALA A N 1
ATOM 792 C CA . ALA A 1 107 ? 9.625 -11.334 6.185 1.00 91.06 107 ALA A CA 1
ATOM 793 C C . ALA A 1 107 ? 10.877 -11.629 7.037 1.00 91.06 107 ALA A C 1
ATOM 795 O O . ALA A 1 107 ? 11.655 -12.534 6.736 1.00 91.06 107 ALA A O 1
ATOM 796 N N . GLY A 1 108 ? 11.103 -10.830 8.082 1.00 86.50 108 GLY A N 1
ATOM 797 C CA . GLY A 1 108 ? 12.264 -10.971 8.967 1.00 86.50 108 GLY A CA 1
ATOM 798 C C . GLY A 1 108 ? 13.592 -10.410 8.436 1.00 86.50 108 GLY A C 1
ATOM 799 O O . GLY A 1 108 ? 14.575 -10.427 9.173 1.00 86.50 108 GLY A O 1
ATOM 800 N N . GLN A 1 109 ? 13.652 -9.850 7.218 1.00 86.69 109 GLN A N 1
ATOM 801 C CA . GLN A 1 109 ? 14.836 -9.091 6.772 1.00 86.69 109 GLN A CA 1
ATOM 802 C C . GLN A 1 109 ? 14.953 -7.718 7.442 1.00 86.69 109 GLN A C 1
ATOM 804 O O . GLN A 1 109 ? 16.015 -7.105 7.410 1.00 86.69 109 GLN A O 1
ATOM 809 N N . GLY A 1 110 ? 13.881 -7.230 8.058 1.00 89.19 110 GLY A N 1
ATOM 810 C CA . GLY A 1 110 ? 13.859 -5.968 8.777 1.00 89.19 110 GLY A CA 1
ATOM 811 C C . GLY A 1 110 ? 12.470 -5.352 8.777 1.00 89.19 110 GLY A C 1
ATOM 812 O O . GLY A 1 110 ? 11.513 -5.919 8.242 1.00 89.19 110 GLY A O 1
ATOM 813 N N . ASN A 1 111 ? 12.381 -4.157 9.354 1.00 93.94 111 ASN A N 1
ATOM 814 C CA . ASN A 1 111 ? 11.141 -3.408 9.454 1.00 93.94 111 ASN A CA 1
ATOM 815 C C . ASN A 1 111 ? 11.268 -2.031 8.803 1.00 93.94 111 ASN A C 1
ATOM 817 O O . ASN A 1 111 ? 12.361 -1.477 8.659 1.00 93.94 111 ASN A O 1
ATOM 821 N N . GLY A 1 112 ? 10.129 -1.486 8.397 1.00 93.44 112 GLY A N 1
ATOM 822 C CA . GLY A 1 112 ? 10.029 -0.123 7.895 1.00 93.44 112 GLY A CA 1
ATOM 823 C C . GLY A 1 112 ? 8.713 0.513 8.297 1.00 93.44 112 GLY A C 1
ATOM 824 O O . GLY A 1 112 ? 7.777 -0.179 8.686 1.00 93.44 112 GLY A O 1
ATOM 825 N N . ASP A 1 113 ? 8.631 1.824 8.160 1.00 95.94 113 ASP A N 1
ATOM 826 C CA . ASP A 1 113 ? 7.424 2.589 8.435 1.00 95.94 113 ASP A CA 1
ATOM 827 C C . ASP A 1 113 ? 6.789 3.044 7.131 1.00 95.94 113 ASP A C 1
ATOM 829 O O . ASP A 1 113 ? 7.469 3.307 6.131 1.00 95.94 113 ASP A O 1
ATOM 833 N N . PHE A 1 114 ? 5.467 3.175 7.140 1.00 94.50 114 PHE A N 1
ATOM 834 C CA . PHE A 1 114 ? 4.749 3.755 6.022 1.00 94.50 114 PHE A CA 1
ATOM 835 C C . PHE A 1 114 ? 3.711 4.777 6.457 1.00 94.50 114 PHE A C 1
ATOM 837 O O . PHE A 1 114 ? 3.104 4.706 7.527 1.00 94.50 114 PHE A O 1
ATOM 844 N N . THR A 1 115 ? 3.473 5.716 5.553 1.00 95.25 115 THR A N 1
ATOM 845 C CA . THR A 1 115 ? 2.342 6.644 5.592 1.00 95.25 115 THR A CA 1
ATOM 846 C C . THR A 1 115 ? 1.633 6.578 4.255 1.00 95.25 115 THR A C 1
ATOM 848 O O . THR A 1 115 ? 2.277 6.353 3.234 1.00 95.25 115 THR A O 1
ATOM 851 N N . GLY A 1 116 ? 0.318 6.735 4.232 1.00 92.69 116 GLY A N 1
ATOM 852 C CA . GLY A 1 116 ? -0.451 6.642 3.001 1.00 92.69 116 GLY A CA 1
ATOM 853 C C . GLY A 1 116 ? -1.603 7.622 2.959 1.00 92.69 116 GLY A C 1
ATOM 854 O O . GLY A 1 116 ? -2.185 7.962 3.990 1.00 92.69 116 GLY A O 1
ATOM 855 N N . THR A 1 117 ? -1.930 8.066 1.751 1.00 92.31 117 THR A N 1
ATOM 856 C CA . THR A 1 117 ? -3.082 8.927 1.485 1.00 92.31 117 THR A CA 1
ATOM 857 C C . THR A 1 117 ? -3.948 8.328 0.390 1.00 92.31 117 THR A C 1
ATOM 859 O O . THR A 1 117 ? -3.454 7.754 -0.588 1.00 92.31 117 THR A O 1
ATOM 862 N N . ARG A 1 118 ? -5.266 8.437 0.564 1.00 91.81 118 ARG A N 1
ATOM 863 C CA . ARG A 1 118 ? -6.225 7.990 -0.443 1.00 91.81 118 ARG A CA 1
ATOM 864 C C . ARG A 1 118 ? -6.132 8.935 -1.634 1.00 91.81 118 ARG A C 1
ATOM 866 O O . ARG A 1 118 ? -6.139 10.158 -1.475 1.00 91.81 118 ARG A O 1
ATOM 873 N N . ALA A 1 119 ? -6.033 8.374 -2.829 1.00 84.69 119 ALA A N 1
ATOM 874 C CA . ALA A 1 119 ? -6.035 9.143 -4.056 1.00 84.69 119 ALA A CA 1
ATOM 875 C C . ALA A 1 119 ? -7.392 9.852 -4.190 1.00 84.69 119 ALA A C 1
ATOM 877 O O . ALA A 1 119 ? -8.384 9.248 -4.592 1.00 84.69 119 ALA A O 1
ATOM 878 N N . ALA A 1 120 ? -7.454 11.145 -3.857 1.00 61.88 120 ALA A N 1
ATOM 879 C CA . ALA A 1 120 ? -8.587 11.979 -4.239 1.00 61.88 120 ALA A CA 1
ATOM 880 C C . ALA A 1 120 ? -8.728 11.883 -5.767 1.00 61.88 120 ALA A C 1
ATOM 882 O O . ALA A 1 120 ? -7.720 11.979 -6.471 1.00 61.88 120 ALA A O 1
ATOM 883 N N . GLY A 1 121 ? -9.947 11.665 -6.274 1.00 48.78 121 GLY A N 1
ATOM 884 C CA . GLY A 1 121 ? -10.286 11.231 -7.646 1.00 48.78 121 GLY A CA 1
ATOM 885 C C . GLY A 1 121 ? -9.749 12.039 -8.846 1.00 48.78 121 GLY A C 1
ATOM 886 O O . GLY A 1 121 ? -10.210 11.856 -9.967 1.00 48.78 121 GLY A O 1
ATOM 887 N N . LYS A 1 122 ? -8.761 12.922 -8.674 1.00 40.00 122 LYS A N 1
ATOM 888 C CA . LYS A 1 122 ? -7.950 13.522 -9.742 1.00 40.00 122 LYS A CA 1
ATOM 889 C C . LYS A 1 122 ? -6.701 12.713 -10.117 1.00 40.00 122 LYS A C 1
ATOM 891 O O . LYS A 1 122 ? -6.215 12.901 -11.228 1.00 40.00 122 LYS A O 1
ATOM 896 N N . ALA A 1 123 ? -6.208 11.799 -9.276 1.00 46.06 123 ALA A N 1
ATOM 897 C CA . ALA A 1 123 ? -5.048 10.964 -9.633 1.00 46.06 123 ALA A CA 1
ATOM 898 C C . ALA A 1 123 ? -5.404 9.770 -10.547 1.00 46.06 123 ALA A C 1
ATOM 900 O O . ALA A 1 123 ? -4.532 9.229 -11.223 1.00 46.06 123 ALA A O 1
ATOM 901 N N . GLU A 1 124 ? -6.690 9.418 -10.658 1.00 46.41 124 GLU A N 1
ATOM 902 C CA . GLU A 1 124 ? -7.169 8.385 -11.588 1.00 46.41 124 GLU A CA 1
ATOM 903 C C . GLU A 1 124 ? -7.095 8.847 -13.059 1.00 46.41 124 GLU A C 1
ATOM 905 O O . GLU A 1 124 ? -6.783 8.054 -13.945 1.00 46.41 124 GLU A O 1
ATOM 910 N N . LYS A 1 125 ? -7.236 10.156 -13.337 1.00 39.91 125 LYS A N 1
ATOM 911 C CA . LYS A 1 125 ? -7.031 10.706 -14.694 1.00 39.91 125 LYS A CA 1
ATOM 912 C C . LYS A 1 125 ? -5.566 10.767 -15.118 1.00 39.91 125 LYS A C 1
ATOM 914 O O . LYS A 1 125 ? -5.312 10.750 -16.318 1.00 39.91 125 LYS A O 1
ATOM 919 N N . SER A 1 126 ? -4.619 10.818 -14.185 1.00 44.88 126 SER A N 1
ATOM 920 C CA . SER A 1 126 ? -3.191 10.880 -14.523 1.00 44.88 126 SER A CA 1
ATOM 921 C C . SER A 1 126 ? -2.548 9.496 -14.612 1.00 44.88 126 SER A C 1
ATOM 923 O O . SER A 1 126 ? -1.656 9.319 -15.431 1.00 44.88 126 SER A O 1
ATOM 925 N N . ALA A 1 127 ? -3.045 8.493 -13.880 1.00 49.78 127 ALA A N 1
ATOM 926 C CA . ALA A 1 127 ? -2.541 7.121 -13.987 1.00 49.78 127 ALA A CA 1
ATOM 927 C C . ALA A 1 127 ? -3.203 6.324 -15.130 1.00 49.78 127 ALA A C 1
ATOM 929 O O . ALA A 1 127 ? -2.504 5.634 -15.866 1.00 49.78 127 ALA A O 1
ATOM 930 N N . VAL A 1 128 ? -4.512 6.486 -15.382 1.00 47.56 128 VAL A N 1
ATOM 931 C CA . VAL A 1 128 ? -5.176 5.821 -16.527 1.00 47.56 128 VAL A CA 1
ATOM 932 C C . VAL A 1 128 ? -4.835 6.501 -17.861 1.00 47.56 128 VAL A C 1
ATOM 934 O O . VAL A 1 128 ? -4.794 5.835 -18.895 1.00 47.56 128 VAL A O 1
ATOM 937 N N . LYS A 1 129 ? -4.518 7.808 -17.870 1.00 40.47 129 LYS A N 1
ATOM 938 C CA . LYS A 1 129 ? -3.994 8.476 -19.076 1.00 40.47 129 LYS A CA 1
ATOM 939 C C . LYS A 1 129 ? -2.510 8.193 -19.314 1.00 40.47 129 LYS A C 1
ATOM 941 O O . LYS A 1 129 ? -2.121 8.188 -20.472 1.00 40.47 129 LYS A O 1
ATOM 946 N N . ALA A 1 130 ? -1.710 7.918 -18.281 1.00 47.16 130 ALA A N 1
ATOM 947 C CA . ALA A 1 130 ? -0.316 7.505 -18.453 1.00 47.16 130 ALA A CA 1
ATOM 948 C C . ALA A 1 130 ? -0.191 6.030 -18.877 1.00 47.16 130 ALA A C 1
ATOM 950 O O . ALA A 1 130 ? 0.592 5.734 -19.772 1.00 47.16 130 ALA A O 1
ATOM 951 N N . GLU A 1 131 ? -1.015 5.119 -18.347 1.00 46.81 131 GLU A N 1
ATOM 952 C CA . GLU A 1 131 ? -0.942 3.694 -18.717 1.00 46.81 131 GLU A CA 1
ATOM 953 C C . GLU A 1 131 ? -1.609 3.411 -20.082 1.00 46.81 131 GLU A C 1
ATOM 955 O O . GLU A 1 131 ? -1.038 2.709 -20.913 1.00 46.81 131 GLU A O 1
ATOM 960 N N . LYS A 1 132 ? -2.737 4.069 -20.419 1.00 36.50 132 LYS A N 1
ATOM 961 C CA . LYS A 1 132 ? -3.336 3.967 -21.772 1.00 36.50 132 LYS A CA 1
ATOM 962 C C . LYS A 1 132 ? -2.579 4.767 -22.845 1.00 36.50 132 LYS A C 1
ATOM 964 O O . LYS A 1 132 ? -2.818 4.560 -24.035 1.00 36.50 132 LYS A O 1
ATOM 969 N N . ALA A 1 133 ? -1.685 5.678 -22.452 1.00 46.00 133 ALA A N 1
ATOM 970 C CA . ALA A 1 133 ? -0.751 6.329 -23.373 1.00 46.00 133 ALA A CA 1
ATOM 971 C C . ALA A 1 133 ? 0.540 5.521 -23.569 1.00 46.00 133 ALA A C 1
ATOM 973 O O . ALA A 1 133 ? 1.085 5.575 -24.664 1.00 46.00 133 ALA A O 1
ATOM 974 N N . ALA A 1 134 ? 0.983 4.733 -22.584 1.00 46.69 134 ALA A N 1
ATOM 975 C CA . ALA A 1 134 ? 2.148 3.860 -22.731 1.00 46.69 134 ALA A CA 1
ATOM 976 C C . ALA A 1 134 ? 1.845 2.617 -23.593 1.00 46.69 134 ALA A C 1
ATOM 978 O O . ALA A 1 134 ? 2.588 2.334 -24.528 1.00 46.69 134 ALA A O 1
ATOM 979 N N . ASP A 1 135 ? 0.695 1.957 -23.400 1.00 43.88 135 ASP A N 1
ATOM 980 C CA . ASP A 1 135 ? 0.317 0.784 -24.217 1.00 43.88 135 ASP A CA 1
ATOM 981 C C . ASP A 1 135 ? -0.070 1.154 -25.671 1.00 43.88 135 ASP A C 1
ATOM 983 O O . ASP A 1 135 ? 0.078 0.366 -26.607 1.00 43.88 135 ASP A O 1
ATOM 987 N N . LYS A 1 136 ? -0.506 2.401 -25.913 1.00 40.16 136 LYS A N 1
ATOM 988 C CA . LYS A 1 136 ? -0.764 2.902 -27.276 1.00 40.16 136 LYS A CA 1
ATOM 989 C C . LYS A 1 136 ? 0.496 3.430 -27.972 1.00 40.16 136 LYS A C 1
ATOM 991 O O . LYS A 1 136 ? 0.497 3.450 -29.200 1.00 40.16 136 LYS A O 1
ATOM 996 N N . ALA A 1 137 ? 1.529 3.830 -27.225 1.00 44.50 137 ALA A N 1
ATOM 997 C CA . ALA A 1 137 ? 2.796 4.312 -27.775 1.00 44.50 137 ALA A CA 1
ATOM 998 C C . ALA A 1 137 ? 3.670 3.157 -28.290 1.00 44.50 137 ALA A C 1
ATOM 1000 O O . ALA A 1 137 ? 4.152 3.225 -29.421 1.00 44.50 137 ALA A O 1
ATOM 1001 N N . GLU A 1 138 ? 3.764 2.043 -27.555 1.00 44.59 138 GLU A N 1
ATOM 1002 C CA . GLU A 1 138 ? 4.620 0.921 -27.975 1.00 44.59 138 GLU A CA 1
ATOM 1003 C C . GLU A 1 138 ? 4.052 0.169 -29.198 1.00 44.59 138 GLU A C 1
ATOM 1005 O O . GLU A 1 138 ? 4.788 -0.211 -30.110 1.00 44.59 138 GLU A O 1
ATOM 1010 N N . LYS A 1 139 ? 2.719 0.068 -29.333 1.00 34.75 139 LYS A N 1
ATOM 1011 C CA . LYS A 1 139 ? 2.094 -0.492 -30.550 1.00 34.75 139 LYS A CA 1
ATOM 1012 C C . LYS A 1 139 ? 2.160 0.446 -31.766 1.00 34.75 139 LYS A C 1
ATOM 1014 O O . LYS A 1 139 ? 1.975 -0.010 -32.899 1.00 34.75 139 LYS A O 1
ATOM 1019 N N . SER A 1 140 ? 2.382 1.746 -31.562 1.00 41.34 140 SER A N 1
ATOM 1020 C CA . SER A 1 140 ? 2.490 2.717 -32.659 1.00 41.34 140 SER A CA 1
ATOM 1021 C C . SER A 1 140 ? 3.907 2.893 -33.204 1.00 41.34 140 SER A C 1
ATOM 1023 O O . SER A 1 140 ? 4.029 3.261 -34.370 1.00 41.34 140 SER A O 1
ATOM 1025 N N . GLU A 1 141 ? 4.951 2.554 -32.444 1.00 46.12 141 GLU A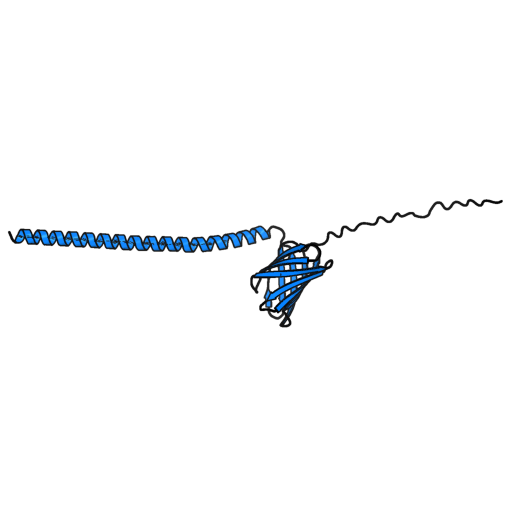 N 1
ATOM 1026 C CA . GLU A 1 141 ? 6.339 2.609 -32.934 1.00 46.12 141 GLU A CA 1
ATOM 1027 C C . GLU A 1 141 ? 6.721 1.362 -33.747 1.00 46.12 141 GLU A C 1
ATOM 1029 O O . GLU A 1 141 ? 7.196 1.499 -34.875 1.00 46.12 141 GLU A O 1
ATOM 1034 N N . VAL A 1 142 ? 6.342 0.154 -33.307 1.00 40.53 142 VAL A N 1
ATOM 1035 C CA . VAL A 1 142 ? 6.597 -1.084 -34.080 1.00 40.53 142 VAL A CA 1
ATOM 1036 C C . VAL A 1 142 ? 5.847 -1.092 -35.427 1.00 40.53 142 VAL A C 1
ATOM 1038 O O . VAL A 1 142 ? 6.321 -1.646 -36.419 1.00 40.53 142 VAL A O 1
ATOM 1041 N N . LYS A 1 143 ? 4.689 -0.417 -35.519 1.00 42.28 143 LYS A N 1
ATOM 1042 C CA . LYS A 1 143 ? 3.919 -0.300 -36.773 1.00 42.28 143 LYS A CA 1
ATOM 1043 C C . LYS A 1 143 ? 4.424 0.812 -37.705 1.00 42.28 143 LYS A C 1
ATOM 1045 O O . LYS A 1 143 ? 4.172 0.744 -38.909 1.00 42.28 143 LYS A O 1
ATOM 1050 N N . ALA A 1 144 ? 5.127 1.813 -37.175 1.00 45.78 144 ALA A N 1
ATOM 1051 C CA . ALA A 1 144 ? 5.763 2.864 -37.967 1.00 45.78 144 ALA A CA 1
ATOM 1052 C C . ALA A 1 144 ? 7.119 2.401 -38.533 1.00 45.78 144 ALA A C 1
ATOM 1054 O O . ALA A 1 144 ? 7.415 2.683 -39.698 1.00 45.78 144 ALA A O 1
ATOM 1055 N N . GLU A 1 145 ? 7.882 1.603 -37.778 1.00 40.88 145 GLU A N 1
ATOM 1056 C CA . GLU A 1 145 ? 9.124 0.988 -38.265 1.00 40.88 145 GLU A CA 1
ATOM 1057 C C . GLU A 1 145 ? 8.874 -0.069 -39.354 1.00 40.88 145 GLU A C 1
ATOM 1059 O O . GLU A 1 145 ? 9.556 -0.065 -40.382 1.00 40.88 145 GLU A O 1
ATOM 1064 N N . GLU A 1 146 ? 7.838 -0.914 -39.227 1.00 35.00 146 GLU A N 1
ATOM 1065 C CA . GLU A 1 146 ? 7.514 -1.911 -40.266 1.00 35.00 146 GLU A CA 1
ATOM 1066 C C . GLU A 1 146 ? 7.091 -1.254 -41.603 1.00 35.00 146 GLU A C 1
ATOM 1068 O O . GLU A 1 146 ? 7.344 -1.789 -42.689 1.00 35.00 146 GLU A O 1
ATOM 1073 N N . ALA A 1 147 ? 6.497 -0.055 -41.557 1.00 45.16 147 ALA A N 1
ATOM 1074 C CA . ALA A 1 147 ? 6.093 0.697 -42.746 1.00 45.16 147 ALA A CA 1
ATOM 1075 C C . ALA A 1 147 ? 7.278 1.389 -43.453 1.00 45.16 147 ALA A C 1
ATOM 1077 O O . ALA A 1 147 ? 7.319 1.410 -44.689 1.00 45.16 147 ALA A O 1
ATOM 1078 N N . ALA A 1 148 ? 8.263 1.891 -42.703 1.00 48.19 148 ALA A N 1
ATOM 1079 C CA . ALA A 1 148 ? 9.464 2.524 -43.257 1.00 48.19 148 ALA A CA 1
ATOM 1080 C C . ALA A 1 148 ? 10.396 1.499 -43.927 1.00 48.19 148 ALA A C 1
ATOM 1082 O O . ALA A 1 148 ? 10.820 1.691 -45.071 1.00 48.19 148 ALA A O 1
ATOM 1083 N N . VAL A 1 149 ? 10.601 0.342 -43.288 1.00 46.78 149 VAL A N 1
ATOM 1084 C CA . VAL A 1 149 ? 11.416 -0.759 -43.837 1.00 46.78 149 VAL A CA 1
ATOM 1085 C C . VAL A 1 149 ? 10.808 -1.310 -45.139 1.00 46.78 149 VAL A C 1
ATOM 1087 O O . VAL A 1 149 ? 11.522 -1.701 -46.070 1.00 46.78 149 VAL A O 1
ATOM 1090 N N . LYS A 1 150 ? 9.474 -1.300 -45.266 1.00 51.25 150 LYS A N 1
ATOM 1091 C CA . LYS A 1 150 ? 8.766 -1.724 -46.487 1.00 51.25 150 LYS A CA 1
ATOM 1092 C C . LYS A 1 150 ? 8.844 -0.682 -47.611 1.00 51.25 150 LYS A C 1
ATOM 1094 O O . LYS A 1 150 ? 8.925 -1.070 -48.781 1.00 51.25 150 LYS A O 1
ATOM 1099 N N . ALA A 1 151 ? 8.879 0.607 -47.272 1.00 52.00 151 ALA A N 1
ATOM 1100 C CA . ALA A 1 151 ? 9.077 1.695 -48.228 1.00 52.00 151 ALA A CA 1
ATOM 1101 C C . ALA A 1 151 ? 10.508 1.694 -48.799 1.00 52.00 151 ALA A C 1
ATOM 1103 O O . ALA A 1 151 ? 10.667 1.711 -50.024 1.00 52.00 151 ALA A O 1
ATOM 1104 N N . GLU A 1 152 ? 11.536 1.521 -47.961 1.00 45.06 152 GLU A N 1
ATOM 1105 C CA . GLU A 1 152 ? 12.934 1.423 -48.415 1.00 45.06 152 GLU A CA 1
ATOM 1106 C C . GLU A 1 152 ? 13.171 0.204 -49.320 1.00 45.06 152 GLU A C 1
ATOM 1108 O O . GLU A 1 152 ? 13.756 0.309 -50.405 1.00 45.06 152 GLU A O 1
ATOM 1113 N N . LYS A 1 153 ? 12.611 -0.957 -48.955 1.00 45.34 153 LYS A N 1
ATOM 1114 C CA . LYS A 1 153 ? 12.718 -2.182 -49.765 1.00 45.34 153 LYS A CA 1
ATOM 1115 C C . LYS A 1 153 ? 12.020 -2.055 -51.128 1.00 45.34 153 LYS A C 1
ATOM 1117 O O . LYS A 1 153 ? 12.406 -2.731 -52.088 1.00 45.34 153 LYS A O 1
ATOM 1122 N N . SER A 1 154 ? 11.010 -1.190 -51.243 1.00 48.50 154 SER A N 1
ATOM 1123 C CA . SER A 1 154 ? 10.305 -0.922 -52.504 1.00 48.50 154 SER A CA 1
ATOM 1124 C C . SER A 1 154 ? 11.053 0.061 -53.419 1.00 48.50 154 SER A C 1
ATOM 1126 O O . SER A 1 154 ? 11.068 -0.147 -54.636 1.00 48.50 154 SER A O 1
ATOM 1128 N N . ALA A 1 155 ? 11.776 1.034 -52.854 1.00 53.09 155 ALA A N 1
ATOM 1129 C CA . ALA A 1 155 ? 12.634 1.952 -53.608 1.00 53.09 155 ALA A CA 1
ATOM 1130 C C . ALA A 1 155 ? 13.861 1.232 -54.197 1.00 53.09 155 ALA A C 1
ATOM 1132 O O . ALA A 1 155 ? 14.124 1.325 -55.400 1.00 53.09 155 ALA A O 1
ATOM 1133 N N . VAL A 1 156 ? 14.524 0.382 -53.404 1.00 49.50 156 VAL A N 1
ATOM 1134 C CA . VAL A 1 156 ? 15.660 -0.442 -53.866 1.00 49.50 156 VAL A CA 1
ATOM 1135 C C . VAL A 1 156 ? 15.247 -1.411 -54.988 1.00 49.50 156 VAL A C 1
ATOM 1137 O O . VAL A 1 156 ? 16.016 -1.687 -55.916 1.00 49.50 156 VAL A O 1
ATOM 1140 N N . LYS A 1 157 ? 14.004 -1.914 -54.968 1.00 53.84 157 LYS A N 1
ATOM 1141 C CA . LYS A 1 157 ? 13.474 -2.792 -56.028 1.00 53.84 157 LYS A CA 1
ATOM 1142 C C . LYS A 1 157 ? 13.136 -2.023 -57.312 1.00 53.84 157 LYS A C 1
ATOM 1144 O O . LYS A 1 157 ? 13.344 -2.565 -58.403 1.00 53.84 157 LYS A O 1
ATOM 1149 N N . ALA A 1 158 ? 12.664 -0.781 -57.203 1.00 55.31 158 ALA A N 1
ATOM 1150 C CA . ALA A 1 158 ? 12.392 0.090 -58.346 1.00 55.31 158 ALA A CA 1
ATOM 1151 C C . ALA A 1 158 ? 13.689 0.531 -59.050 1.00 55.31 158 ALA A C 1
ATOM 1153 O O . ALA A 1 158 ? 13.772 0.480 -60.283 1.00 55.31 158 ALA A O 1
ATOM 1154 N N . GLU A 1 159 ? 14.738 0.841 -58.286 1.00 49.94 159 GLU A N 1
ATOM 1155 C CA . GLU A 1 159 ? 16.042 1.219 -58.838 1.00 49.94 159 GLU A CA 1
ATOM 1156 C C . GLU A 1 159 ? 16.718 0.041 -59.566 1.00 49.94 159 GLU A C 1
ATOM 1158 O O . GLU A 1 159 ? 17.169 0.163 -60.714 1.00 49.94 159 GLU A O 1
ATOM 1163 N N . LYS A 1 160 ? 16.661 -1.165 -58.981 1.00 52.38 160 LYS A N 1
ATOM 1164 C CA . LYS A 1 160 ? 17.199 -2.390 -59.601 1.00 52.38 160 LYS A CA 1
ATOM 1165 C C . LYS A 1 160 ? 16.435 -2.800 -60.873 1.00 52.38 160 LYS A C 1
ATOM 1167 O O . LYS A 1 160 ? 17.016 -3.410 -61.777 1.00 52.38 160 LYS A O 1
ATOM 1172 N N . ALA A 1 161 ? 15.150 -2.452 -60.990 1.0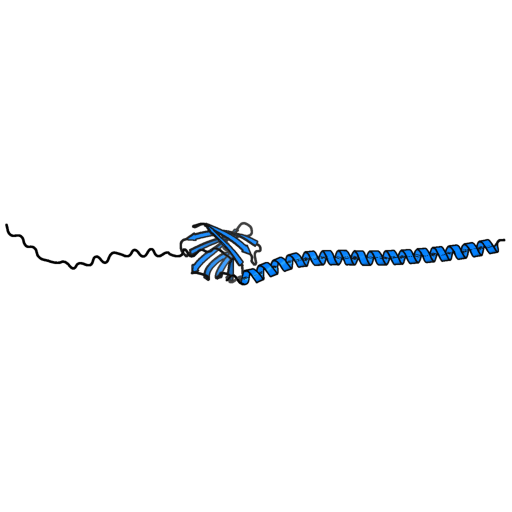0 57.75 161 ALA A N 1
ATOM 1173 C CA . ALA A 1 161 ? 14.352 -2.672 -62.200 1.00 57.75 161 ALA A CA 1
ATOM 1174 C C . ALA A 1 161 ? 14.681 -1.659 -63.315 1.00 57.75 161 ALA A C 1
ATOM 1176 O O . ALA A 1 161 ? 14.782 -2.045 -64.487 1.00 57.75 161 ALA A O 1
ATOM 1177 N N . ALA A 1 162 ? 14.923 -0.393 -62.964 1.00 57.16 162 ALA A N 1
ATOM 1178 C CA . ALA A 1 162 ? 15.345 0.638 -63.911 1.00 57.16 162 ALA A CA 1
ATOM 1179 C C . ALA A 1 162 ? 16.742 0.345 -64.495 1.00 57.16 162 ALA A C 1
ATOM 1181 O O . ALA A 1 162 ? 16.941 0.458 -65.712 1.00 57.16 162 ALA A O 1
ATOM 1182 N N . ALA A 1 163 ? 17.674 -0.138 -63.665 1.00 56.69 163 ALA A N 1
ATOM 1183 C CA . ALA A 1 163 ? 19.008 -0.554 -64.100 1.00 56.69 163 ALA A CA 1
ATOM 1184 C C . ALA A 1 163 ? 18.958 -1.736 -65.092 1.00 56.69 163 ALA A C 1
ATOM 1186 O O . ALA A 1 163 ? 19.563 -1.675 -66.167 1.00 56.69 163 ALA A O 1
ATOM 1187 N N . LYS A 1 164 ? 18.149 -2.774 -64.819 1.00 59.38 164 LYS A N 1
ATOM 1188 C CA . LYS A 1 164 ? 17.975 -3.922 -65.737 1.00 59.38 164 LYS A CA 1
ATOM 1189 C C . LYS A 1 164 ? 17.345 -3.532 -67.080 1.00 59.38 164 LYS A C 1
ATOM 1191 O O . LYS A 1 164 ? 17.694 -4.108 -68.115 1.00 59.38 164 LYS A O 1
ATOM 1196 N N . LYS A 1 165 ? 16.438 -2.547 -67.095 1.00 60.41 165 LYS A N 1
ATOM 1197 C CA . LYS A 1 165 ? 15.782 -2.063 -68.324 1.00 60.41 165 LYS A CA 1
ATOM 1198 C C . LYS A 1 165 ? 16.738 -1.233 -69.193 1.00 60.41 165 LYS A C 1
ATOM 1200 O O . LYS A 1 165 ? 16.718 -1.386 -70.417 1.00 60.41 165 LYS A O 1
ATOM 1205 N N . LYS A 1 166 ? 17.619 -0.427 -68.581 1.00 59.94 166 LYS A N 1
ATOM 1206 C CA . LYS A 1 166 ? 18.702 0.288 -69.286 1.00 59.94 166 LYS A CA 1
ATOM 1207 C C . LYS A 1 166 ? 19.724 -0.681 -69.887 1.00 59.94 166 LYS A C 1
ATOM 1209 O O . LYS A 1 166 ? 20.034 -0.549 -71.068 1.00 59.94 166 LYS A O 1
ATOM 1214 N N . VAL A 1 167 ? 20.148 -1.704 -69.139 1.00 57.91 167 VAL A N 1
ATOM 1215 C CA . VAL A 1 167 ? 21.074 -2.739 -69.638 1.00 57.91 167 VAL A CA 1
ATOM 1216 C C . VAL A 1 167 ? 20.486 -3.475 -70.849 1.00 57.91 167 VAL A C 1
ATOM 1218 O O . VAL A 1 167 ? 21.108 -3.473 -71.906 1.00 57.91 167 VAL A O 1
ATOM 1221 N N . LYS A 1 168 ? 19.243 -3.983 -70.781 1.00 59.69 168 LYS A N 1
ATOM 1222 C CA . LYS A 1 168 ? 18.601 -4.667 -71.928 1.00 59.69 168 LYS A CA 1
ATOM 1223 C C . LYS A 1 168 ? 18.433 -3.776 -73.170 1.00 59.69 168 LYS A C 1
ATOM 1225 O O . LYS A 1 168 ? 18.564 -4.268 -74.292 1.00 59.69 168 LYS A O 1
ATOM 1230 N N . LYS A 1 169 ? 18.141 -2.479 -73.001 1.00 60.28 169 LYS A N 1
ATOM 1231 C CA . LYS A 1 169 ? 17.990 -1.537 -74.127 1.00 60.28 169 LYS A CA 1
ATOM 1232 C C . LYS A 1 169 ? 19.336 -1.248 -74.802 1.00 60.28 169 LYS A C 1
ATOM 1234 O O . LYS A 1 169 ? 19.388 -1.204 -76.032 1.00 60.28 169 LYS A O 1
ATOM 1239 N N . SER A 1 170 ? 20.411 -1.126 -74.021 1.00 59.53 170 SER A N 1
ATOM 1240 C CA . SER A 1 170 ? 21.775 -0.975 -74.541 1.00 59.53 170 SER A CA 1
ATOM 1241 C C . SER A 1 170 ? 22.248 -2.235 -75.272 1.00 59.53 170 SER A C 1
ATOM 1243 O O . SER A 1 170 ? 22.720 -2.127 -76.401 1.00 59.53 170 SER A O 1
ATOM 1245 N N . THR A 1 171 ? 22.008 -3.433 -74.728 1.00 59.78 171 THR A N 1
ATOM 1246 C CA . THR A 1 171 ? 22.378 -4.699 -75.389 1.00 59.78 171 THR A CA 1
ATOM 1247 C C . THR A 1 171 ? 21.620 -4.904 -76.705 1.00 59.78 171 THR A C 1
ATOM 1249 O O . THR A 1 171 ? 22.226 -5.248 -77.717 1.00 59.78 171 THR A O 1
ATOM 1252 N N . LYS A 1 172 ? 20.312 -4.604 -76.754 1.00 63.84 172 LYS A N 1
ATOM 1253 C CA . LYS A 1 172 ? 19.514 -4.720 -77.991 1.00 63.84 172 LYS A CA 1
ATOM 1254 C C . LYS A 1 172 ? 19.957 -3.727 -79.076 1.00 63.84 172 LYS A C 1
ATOM 1256 O O . LYS A 1 172 ? 19.917 -4.063 -80.259 1.00 63.84 172 LYS A O 1
ATOM 1261 N N . LYS A 1 173 ? 20.404 -2.523 -78.695 1.00 68.25 173 LYS A N 1
ATOM 1262 C CA . LYS A 1 173 ? 20.942 -1.520 -79.633 1.00 68.25 173 LYS A CA 1
ATOM 1263 C C . LYS A 1 173 ? 22.286 -1.967 -80.222 1.00 68.25 173 LYS A C 1
ATOM 1265 O O . LYS A 1 173 ? 22.492 -1.802 -81.422 1.00 68.25 173 LYS A O 1
ATOM 1270 N N . THR A 1 174 ? 23.157 -2.571 -79.414 1.00 59.97 174 THR A N 1
ATOM 1271 C CA . THR A 1 174 ? 24.453 -3.101 -79.871 1.00 59.97 174 THR A CA 1
ATOM 1272 C C . THR A 1 174 ? 24.276 -4.309 -80.792 1.00 59.97 174 THR A C 1
ATOM 1274 O O . THR A 1 174 ? 24.874 -4.338 -81.863 1.00 59.97 174 THR A O 1
ATOM 1277 N N . VAL A 1 175 ? 23.379 -5.242 -80.453 1.00 65.06 175 VAL A N 1
ATOM 1278 C CA . VAL A 1 175 ? 23.085 -6.421 -81.292 1.00 65.06 175 VAL A CA 1
ATOM 1279 C C . VAL A 1 175 ? 22.463 -6.014 -82.632 1.00 65.06 175 VAL A C 1
ATOM 1281 O O . VAL A 1 175 ? 22.897 -6.491 -83.673 1.00 65.06 175 VAL A O 1
ATOM 1284 N N . LYS A 1 176 ? 21.522 -5.058 -82.653 1.00 68.62 176 LYS A N 1
ATOM 1285 C CA . LYS A 1 176 ? 20.931 -4.569 -83.914 1.00 68.62 176 LYS A CA 1
ATOM 1286 C C . LYS A 1 176 ? 21.951 -3.838 -84.803 1.00 68.62 176 LYS A C 1
ATOM 1288 O O . LYS A 1 176 ? 21.861 -3.918 -86.024 1.00 68.62 176 LYS A O 1
ATOM 1293 N N . LYS A 1 177 ? 22.925 -3.140 -84.204 1.00 69.50 177 LYS A N 1
ATOM 1294 C CA . LYS A 1 177 ? 24.030 -2.496 -84.935 1.00 69.50 177 LYS A CA 1
ATOM 1295 C C . LYS A 1 177 ? 25.032 -3.519 -85.484 1.00 69.50 177 LYS A C 1
ATOM 1297 O O . LYS A 1 177 ? 25.588 -3.277 -86.546 1.00 69.50 177 LYS A O 1
ATOM 1302 N N . ALA A 1 178 ? 25.244 -4.634 -84.785 1.00 61.69 178 ALA A N 1
ATOM 1303 C CA . ALA A 1 178 ? 26.103 -5.721 -85.247 1.00 61.69 178 ALA A CA 1
ATOM 1304 C C . ALA A 1 178 ? 25.461 -6.500 -86.405 1.00 61.69 178 ALA A C 1
ATOM 1306 O O . ALA A 1 178 ? 26.119 -6.695 -87.414 1.00 61.69 178 ALA A O 1
ATOM 1307 N N . VAL A 1 179 ? 24.169 -6.842 -86.317 1.00 65.25 179 VAL A N 1
ATOM 1308 C CA . VAL A 1 179 ? 23.448 -7.552 -87.395 1.00 65.25 179 VAL A CA 1
ATOM 1309 C C . VAL A 1 179 ? 23.420 -6.733 -88.693 1.00 65.25 179 VAL A C 1
ATOM 1311 O O . VAL A 1 179 ? 23.721 -7.266 -89.748 1.00 65.25 179 VAL A O 1
ATOM 1314 N N . LYS A 1 180 ? 23.193 -5.413 -88.617 1.00 68.25 180 LYS A N 1
ATOM 1315 C CA . LYS A 1 180 ? 23.208 -4.524 -89.798 1.00 68.25 180 LYS A CA 1
ATOM 1316 C C . LYS A 1 180 ? 24.603 -4.320 -90.424 1.00 68.25 180 LYS A C 1
ATOM 1318 O O . LYS A 1 180 ? 24.707 -3.705 -91.473 1.00 68.25 180 LYS A O 1
ATOM 1323 N N . LYS A 1 181 ? 25.683 -4.749 -89.762 1.00 60.62 181 LYS A N 1
ATOM 1324 C CA . LYS A 1 181 ? 27.064 -4.616 -90.265 1.00 60.62 181 LYS A CA 1
ATOM 1325 C C . LYS A 1 181 ? 27.572 -5.908 -90.928 1.00 60.62 181 LYS A C 1
ATOM 1327 O O . LYS A 1 181 ? 28.715 -5.939 -91.366 1.00 60.62 181 LYS A O 1
ATOM 1332 N N . VAL A 1 182 ? 26.758 -6.966 -90.919 1.00 56.19 182 VAL A N 1
ATOM 1333 C CA . VAL A 1 182 ? 27.077 -8.303 -91.452 1.00 56.19 182 VAL A CA 1
ATOM 1334 C C . VAL A 1 182 ? 26.271 -8.610 -92.731 1.00 56.19 182 VAL A C 1
ATOM 1336 O O . VAL A 1 182 ? 26.552 -9.603 -93.390 1.00 56.19 182 VAL A O 1
ATOM 1339 N N . GLU A 1 183 ? 25.323 -7.741 -93.100 1.00 50.59 183 GLU A N 1
ATOM 1340 C CA . GLU A 1 183 ? 24.707 -7.664 -94.439 1.00 50.59 183 GLU A CA 1
ATOM 1341 C C . GLU A 1 183 ? 25.464 -6.689 -95.348 1.00 50.59 183 GLU A C 1
ATOM 1343 O O . GLU A 1 183 ? 26.005 -5.688 -94.814 1.00 50.59 183 GLU A O 1
#